Protein AF-A0A5C1WC02-F1 (afdb_monomer)

Radius of gyration: 18.67 Å; Cα contacts (8 Å, |Δi|>4): 195; chains: 1; bounding box: 45×27×45 Å

Nearest PDB structures (foldseek):
  4l3k-assembly1_B  TM=4.737E-01  e=2.917E-07  Sporosarcina pasteurii
  1eb0-assembly1_A  TM=4.695E-01  e=5.211E-07  Sporosarcina pasteurii
  1gmv-assembly1_B  TM=4.435E-01  e=6.745E-07  Klebsiella aerogenes
  1gmu-assembly3_C  TM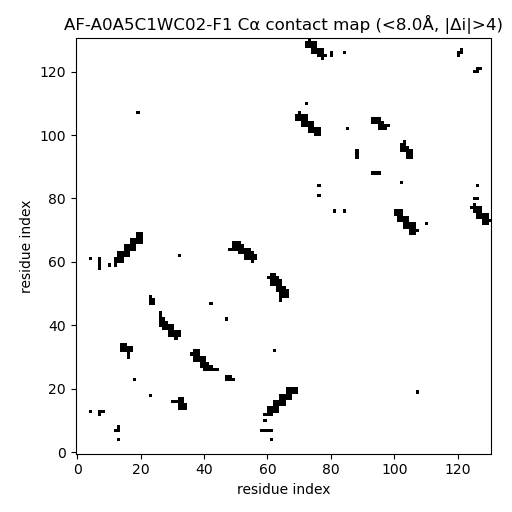=4.420E-01  e=6.745E-07  Klebsiella aerogenes
  1gmw-assembly1_D  TM=4.294E-01  e=4.377E-06  Klebsiella aerogenes

pLDDT: mean 87.19, std 8.33, range [60.75, 96.94]

Solvent-accessible surface area (backbone atoms only — not comparable to full-atom values): 7652 Å² total; per-residue (Å²): 108,72,68,62,51,48,54,19,45,75,71,65,26,57,36,44,34,76,39,47,69,83,53,39,83,60,48,68,51,78,48,57,29,81,82,68,48,82,42,79,49,77,51,59,97,89,58,78,62,51,71,67,38,72,82,41,82,55,97,60,33,33,34,28,29,39,59,48,81,75,45,63,50,37,33,35,48,31,93,93,24,52,68,60,51,52,49,51,38,54,76,69,68,53,54,71,48,82,54,97,79,25,43,31,35,60,53,91,65,68,68,64,67,53,51,63,75,40,39,70,41,46,77,68,60,36,37,44,81,53,134

Sequence (131 aa):
MAAQLHDISHDGGLETLMLASVDLPRRRFHAVTQAGTQCFIQLPRDSVLFDGAVIYLENRRAIVVHVGEQRWLRLRPATGAELELGYLAGNLHWRVRFEGGVLLVALDGPIESYQARLRDFLDRGRVAILE

Foldseek 3Di:
DVVQVVVLVVLVQEWEFEDEPVCQVPQWDWGATPVGDIDTHHHDPPDTDDAQDWPDDDNNHTYGYHHDYFDWWKKAFDVPLLVVVVVLCVVVVFDWDDDPRIITTTDPDDVVVVCVSCVVCVVVVRMDTDD

Secondary structure (DSSP, 8-state):
-HHHHHHHHHTT-EEEEEEETTTTT-SEEEEE-TT--EEEEE--TT----TT-EEEEETTEEEEEEEE---EEEEEEPTT-HHHHHHHHHHTT--EEEETTEEEEE-SS-HHHHHHHHHHHHHTTSEEEE-

Mean predicted aligned error: 9.73 Å

Structure (mmCIF, N/CA/C/O backbone):
data_AF-A0A5C1WC02-F1
#
_entry.id   AF-A0A5C1WC02-F1
#
loop_
_atom_site.group_PDB
_atom_site.id
_atom_site.type_symbol
_atom_site.label_atom_id
_atom_site.label_alt_id
_atom_site.label_comp_id
_atom_site.label_asym_id
_atom_site.label_entity_id
_atom_site.label_seq_id
_atom_site.pdbx_PDB_ins_code
_atom_site.Cartn_x
_atom_site.Cartn_y
_atom_site.Cartn_z
_atom_site.occupancy
_atom_site.B_iso_or_equiv
_atom_site.auth_seq_id
_atom_site.auth_comp_id
_atom_site.auth_asym_id
_atom_site.auth_atom_id
_atom_site.pdbx_PDB_model_num
ATOM 1 N N . MET A 1 1 ? -21.588 -6.527 20.986 1.00 60.75 1 MET A N 1
ATOM 2 C CA . MET A 1 1 ? -20.651 -5.840 20.070 1.00 60.75 1 MET A CA 1
ATOM 3 C C . MET A 1 1 ? -21.350 -5.272 18.842 1.00 60.75 1 MET A C 1
ATOM 5 O O . MET A 1 1 ? -21.295 -4.065 18.691 1.00 60.75 1 MET A O 1
ATOM 9 N N . ALA A 1 2 ? -22.047 -6.068 18.021 1.00 64.50 2 ALA A N 1
ATOM 10 C CA . ALA A 1 2 ? -22.670 -5.569 16.783 1.00 64.50 2 ALA A CA 1
ATOM 11 C C . ALA A 1 2 ? -23.654 -4.393 16.983 1.00 64.50 2 ALA A C 1
ATOM 13 O O . ALA A 1 2 ? -23.551 -3.406 16.268 1.00 64.50 2 ALA A O 1
ATOM 14 N N . ALA A 1 3 ? -24.541 -4.453 17.987 1.00 68.62 3 ALA A N 1
ATOM 15 C CA . ALA A 1 3 ? -25.478 -3.359 18.287 1.00 68.62 3 ALA A CA 1
ATOM 16 C C . ALA A 1 3 ? -24.762 -2.064 18.721 1.00 68.62 3 ALA A C 1
ATOM 18 O O . ALA A 1 3 ? -25.025 -0.998 18.189 1.00 68.62 3 ALA A O 1
ATOM 19 N N . GLN A 1 4 ? -23.763 -2.176 19.599 1.00 70.75 4 GLN A N 1
ATOM 20 C CA . GLN A 1 4 ? -22.993 -1.027 20.088 1.00 70.75 4 GLN A CA 1
ATOM 21 C C . GLN A 1 4 ? -22.146 -0.364 18.985 1.00 70.75 4 GLN A C 1
ATOM 23 O O . GLN A 1 4 ? -22.019 0.853 18.953 1.00 70.75 4 GLN A O 1
ATOM 28 N N . LEU A 1 5 ? -21.580 -1.150 18.062 1.00 67.75 5 LEU A N 1
ATOM 29 C CA . LEU A 1 5 ? -20.890 -0.630 16.875 1.00 67.75 5 LEU A CA 1
ATOM 30 C C . LEU A 1 5 ? -21.855 0.046 15.895 1.00 67.75 5 LEU A C 1
ATOM 32 O O . LEU A 1 5 ? -21.470 1.022 15.259 1.00 67.75 5 LEU A O 1
ATOM 36 N N . HIS A 1 6 ? -23.089 -0.451 15.785 1.00 66.25 6 HIS A N 1
ATOM 37 C CA . HIS A 1 6 ? -24.127 0.162 14.960 1.00 66.25 6 HIS A CA 1
ATOM 38 C C . HIS A 1 6 ? -24.520 1.541 15.501 1.00 66.25 6 HIS A C 1
ATOM 40 O O . HIS A 1 6 ? -24.529 2.505 14.739 1.00 66.25 6 HIS A O 1
ATOM 46 N N . ASP A 1 7 ? -24.738 1.651 16.812 1.00 66.62 7 ASP A N 1
ATOM 47 C CA . ASP A 1 7 ? -25.066 2.921 17.468 1.00 66.62 7 ASP A CA 1
ATOM 48 C C . ASP A 1 7 ? -23.917 3.936 17.318 1.00 66.62 7 ASP A C 1
ATOM 50 O O . ASP A 1 7 ? -24.123 5.066 16.882 1.00 66.62 7 ASP A O 1
ATOM 54 N N . ILE A 1 8 ? -22.671 3.507 17.562 1.00 71.31 8 ILE A N 1
ATOM 55 C CA . ILE A 1 8 ? -21.475 4.351 17.384 1.00 71.31 8 ILE A CA 1
ATOM 56 C C . ILE A 1 8 ? -21.286 4.769 15.918 1.00 71.31 8 ILE A C 1
ATOM 58 O O . ILE A 1 8 ? -20.884 5.899 15.647 1.00 71.31 8 ILE A O 1
ATOM 62 N N . SER A 1 9 ? -21.554 3.874 14.963 1.00 62.09 9 SER A N 1
ATOM 63 C CA . SER A 1 9 ? -21.470 4.191 13.536 1.00 62.09 9 SER A CA 1
ATOM 64 C C . SER A 1 9 ? -22.527 5.208 13.121 1.00 62.09 9 SER A C 1
ATOM 66 O O . SER A 1 9 ? -22.224 6.084 12.313 1.00 62.09 9 SER A O 1
ATOM 68 N N . HIS A 1 10 ? -23.745 5.100 13.654 1.00 68.88 10 HIS A N 1
ATOM 69 C CA . HIS A 1 10 ? -24.822 6.049 13.388 1.00 68.88 10 HIS A CA 1
ATOM 70 C C . HIS A 1 10 ? -24.487 7.446 13.936 1.00 68.88 10 HIS A C 1
ATOM 72 O O . HIS A 1 10 ? -24.774 8.452 13.292 1.00 68.88 10 HIS A O 1
ATOM 78 N N . ASP A 1 11 ? -23.788 7.500 15.070 1.00 72.69 11 ASP A N 1
ATOM 79 C CA . ASP A 1 11 ? -23.310 8.740 15.688 1.00 72.69 11 ASP A CA 1
ATOM 80 C C . ASP A 1 11 ? -21.985 9.263 15.087 1.00 72.69 11 ASP A C 1
ATOM 82 O O . ASP A 1 11 ? -21.439 10.263 15.556 1.00 72.69 11 ASP A O 1
ATOM 86 N N . GLY A 1 12 ? -21.447 8.607 14.049 1.00 75.38 12 GLY A N 1
ATOM 87 C CA . GLY A 1 12 ? -20.214 9.013 13.358 1.00 75.38 12 GLY A CA 1
ATOM 88 C C . GLY A 1 12 ? -18.917 8.759 14.139 1.00 75.38 12 GLY A C 1
ATOM 89 O O . GLY A 1 12 ? -17.859 9.248 13.751 1.00 75.38 12 GLY A O 1
ATOM 90 N N . GLY A 1 13 ? -18.974 7.995 15.231 1.00 81.19 13 GLY A N 1
ATOM 91 C CA . GLY A 1 13 ? -17.828 7.678 16.088 1.00 81.19 13 GLY A CA 1
ATOM 92 C C . GLY A 1 13 ? -16.999 6.470 15.638 1.00 81.19 13 GLY A C 1
ATOM 93 O O . GLY A 1 13 ? -16.067 6.068 16.338 1.00 81.19 13 GLY A O 1
ATOM 94 N N . LEU A 1 14 ? -17.354 5.847 14.512 1.00 86.25 14 LEU A N 1
ATOM 95 C CA . LEU A 1 14 ? -16.640 4.698 13.965 1.00 86.25 14 LEU A CA 1
ATOM 96 C C . LEU A 1 14 ? -15.483 5.153 13.071 1.00 86.25 14 LEU A C 1
ATOM 98 O O . LEU A 1 14 ? -15.687 5.757 12.021 1.00 86.25 14 LEU A O 1
ATOM 102 N N . GLU A 1 15 ? -14.263 4.802 13.458 1.00 90.69 15 GLU A N 1
ATOM 103 C CA . GLU A 1 15 ? -13.050 5.065 12.693 1.00 90.69 15 GLU A CA 1
ATOM 104 C C . GLU A 1 15 ? -12.448 3.781 12.139 1.00 90.69 15 GLU A C 1
ATOM 106 O O . GLU A 1 15 ? -12.444 2.734 12.788 1.00 90.69 15 GLU A O 1
ATOM 111 N N . THR A 1 16 ? -11.868 3.887 10.947 1.00 88.62 16 THR A N 1
ATOM 112 C CA . THR A 1 16 ? -11.221 2.757 10.283 1.00 88.62 16 THR A CA 1
ATOM 113 C C . THR A 1 16 ? -9.707 2.914 10.313 1.00 88.62 16 THR A C 1
ATOM 115 O O . THR A 1 16 ? -9.169 3.949 9.906 1.00 88.62 16 THR A O 1
ATOM 118 N N . LEU A 1 17 ? -9.012 1.874 10.771 1.00 89.81 17 LEU A N 1
ATOM 119 C CA . LEU A 1 17 ? -7.570 1.722 10.652 1.00 89.81 17 LEU A CA 1
ATOM 120 C C . LEU A 1 17 ? -7.254 0.822 9.454 1.00 89.81 17 LEU A C 1
ATOM 122 O O . LEU A 1 17 ? -7.431 -0.393 9.521 1.00 89.81 17 LEU A O 1
ATOM 126 N N . MET A 1 18 ? -6.773 1.418 8.365 1.00 86.81 18 MET A N 1
ATOM 127 C CA . MET A 1 18 ? -6.370 0.672 7.173 1.00 86.81 18 MET A CA 1
ATOM 128 C C . MET A 1 18 ? -5.016 0.009 7.411 1.00 86.81 18 MET A C 1
ATOM 130 O O . MET A 1 18 ? -4.032 0.703 7.665 1.00 86.81 18 MET A O 1
ATOM 134 N N . LEU A 1 19 ? -4.955 -1.316 7.299 1.00 85.94 19 LEU A N 1
ATOM 135 C CA . LEU A 1 19 ? -3.708 -2.076 7.370 1.00 85.94 19 LEU A CA 1
ATOM 136 C C . LEU A 1 19 ? -3.492 -2.870 6.086 1.00 85.94 19 LEU A C 1
ATOM 138 O O . LEU A 1 19 ? -4.431 -3.434 5.523 1.00 85.94 19 LEU A O 1
ATOM 142 N N . ALA A 1 20 ? -2.240 -2.965 5.645 1.00 79.38 20 ALA A N 1
ATOM 143 C CA . ALA A 1 20 ? -1.871 -3.950 4.643 1.00 79.38 20 ALA A CA 1
ATOM 144 C C . ALA A 1 20 ? -1.777 -5.336 5.295 1.00 79.38 20 ALA A C 1
ATOM 146 O O . ALA A 1 20 ? -1.389 -5.469 6.457 1.00 79.38 20 ALA A O 1
ATOM 147 N N . SER A 1 21 ? -2.039 -6.404 4.536 1.00 79.50 21 SER A N 1
ATOM 148 C CA . SER A 1 21 ? -1.943 -7.779 5.058 1.00 79.50 21 SER A CA 1
ATOM 149 C C . SER A 1 21 ? -0.556 -8.108 5.636 1.00 79.50 21 SER A C 1
ATOM 151 O O . SER A 1 21 ? -0.431 -8.943 6.527 1.00 79.50 21 SER A O 1
ATOM 153 N N . VAL A 1 22 ? 0.494 -7.429 5.163 1.00 74.81 22 VAL A N 1
ATOM 154 C CA . VAL A 1 22 ? 1.870 -7.574 5.666 1.00 74.81 22 VAL A CA 1
ATOM 155 C C . VAL A 1 22 ? 2.078 -6.992 7.069 1.00 74.81 22 VAL A C 1
ATOM 157 O O . VAL A 1 22 ? 3.041 -7.355 7.741 1.00 74.81 22 VAL A O 1
ATOM 160 N N . ASP A 1 23 ? 1.202 -6.090 7.512 1.00 81.50 23 ASP A N 1
ATOM 161 C CA . ASP A 1 23 ? 1.294 -5.431 8.812 1.00 81.50 23 ASP A CA 1
ATOM 162 C C . ASP A 1 23 ? 0.566 -6.223 9.899 1.00 81.50 23 ASP A C 1
ATOM 164 O O . ASP A 1 23 ? 0.861 -6.045 11.077 1.00 81.50 23 ASP A O 1
ATOM 168 N N . LEU A 1 24 ? -0.311 -7.161 9.525 1.00 84.69 24 LEU A N 1
ATOM 169 C CA . LEU A 1 24 ? -1.031 -8.032 10.461 1.00 84.69 24 LEU A CA 1
ATOM 170 C C . LEU A 1 24 ? -0.137 -8.783 11.463 1.00 84.69 24 LEU A C 1
ATOM 172 O O . LEU A 1 24 ? -0.529 -8.902 12.625 1.00 84.69 24 LEU A O 1
ATOM 176 N N . PRO A 1 25 ? 1.066 -9.270 11.091 1.00 85.88 25 PRO A N 1
ATOM 177 C CA . PRO A 1 25 ? 1.964 -9.920 12.041 1.00 85.88 25 PRO A CA 1
ATOM 178 C C . PRO A 1 25 ? 2.659 -8.941 13.002 1.00 85.88 25 PRO A C 1
ATOM 180 O O . PRO A 1 25 ? 3.251 -9.379 13.995 1.00 85.88 25 PRO A O 1
ATOM 183 N N . ARG A 1 26 ? 2.650 -7.628 12.715 1.00 88.69 26 ARG A N 1
ATOM 184 C CA . ARG A 1 26 ? 3.352 -6.628 13.529 1.00 88.69 26 ARG A CA 1
ATOM 185 C C . ARG A 1 26 ? 2.655 -6.470 14.875 1.00 88.69 26 ARG A C 1
ATOM 187 O O . ARG A 1 26 ? 1.445 -6.313 14.969 1.00 88.69 26 ARG A O 1
ATOM 194 N N . ARG A 1 27 ? 3.453 -6.472 15.945 1.00 89.62 27 ARG A N 1
ATOM 195 C CA . ARG A 1 27 ? 2.951 -6.363 17.327 1.00 89.62 27 ARG A CA 1
ATOM 196 C C . ARG A 1 27 ? 2.966 -4.947 17.875 1.00 89.62 27 ARG A C 1
ATOM 198 O O . ARG A 1 27 ? 2.219 -4.651 18.804 1.00 89.62 27 ARG A O 1
ATOM 205 N N . ARG A 1 28 ? 3.866 -4.109 17.358 1.00 91.12 28 ARG A N 1
ATOM 206 C CA . ARG A 1 28 ? 4.063 -2.731 17.801 1.00 91.12 28 ARG A CA 1
ATOM 207 C C . ARG A 1 28 ? 4.324 -1.839 16.609 1.00 91.12 28 ARG A C 1
ATOM 209 O O . ARG A 1 28 ? 5.262 -2.111 15.864 1.00 91.12 28 ARG A O 1
ATOM 216 N N . PHE A 1 29 ? 3.503 -0.815 16.432 1.00 89.62 29 PHE A N 1
ATOM 217 C CA . PHE A 1 29 ? 3.672 0.159 15.361 1.00 89.62 29 PHE A CA 1
ATOM 218 C C . PHE A 1 29 ? 2.816 1.404 15.614 1.00 89.62 29 PHE A C 1
ATOM 220 O O . PHE A 1 29 ? 1.803 1.352 16.313 1.00 89.62 29 PHE A O 1
ATOM 227 N N . HIS A 1 30 ? 3.240 2.521 15.029 1.00 89.81 30 HIS A N 1
ATOM 228 C CA . HIS A 1 30 ? 2.412 3.714 14.907 1.00 89.81 30 HIS A CA 1
ATOM 229 C C . HIS A 1 30 ? 1.562 3.599 13.647 1.00 89.81 30 HIS A C 1
ATOM 231 O O . HIS A 1 30 ? 2.048 3.132 12.616 1.00 89.81 30 HIS A O 1
ATOM 237 N N . ALA A 1 31 ? 0.314 4.034 13.727 1.00 88.56 31 ALA A N 1
ATOM 238 C CA . ALA A 1 31 ? -0.575 4.113 12.582 1.00 88.56 31 ALA A CA 1
ATOM 239 C C . ALA A 1 31 ? -1.547 5.280 12.746 1.00 88.56 31 ALA A C 1
ATOM 241 O O . ALA A 1 31 ? -1.671 5.848 13.830 1.00 88.56 31 ALA A O 1
ATOM 242 N N . VAL A 1 32 ? -2.222 5.644 11.662 1.00 86.44 32 VAL A N 1
ATOM 243 C CA . VAL A 1 32 ? -3.178 6.751 11.644 1.00 86.44 32 VAL A CA 1
ATOM 244 C C . VAL A 1 32 ? -4.494 6.236 11.078 1.00 86.44 32 VAL A C 1
ATOM 246 O O . VAL A 1 32 ? -4.491 5.561 10.048 1.00 86.44 32 VAL A O 1
ATOM 249 N N . THR A 1 33 ? -5.612 6.512 11.750 1.00 89.00 33 THR A N 1
ATOM 250 C CA . THR A 1 33 ? -6.943 6.158 11.230 1.00 89.00 33 THR A CA 1
ATOM 251 C C . THR A 1 33 ? -7.299 7.029 10.025 1.00 89.00 33 THR A C 1
ATOM 253 O O . THR A 1 33 ? -6.712 8.090 9.808 1.00 89.00 33 THR A O 1
ATOM 256 N N . GLN A 1 34 ? -8.313 6.632 9.255 1.00 83.69 34 GLN A N 1
ATOM 257 C CA . GLN A 1 34 ? -8.832 7.462 8.160 1.00 83.69 34 GLN A CA 1
ATOM 258 C C . GLN A 1 34 ? -9.367 8.829 8.624 1.00 83.69 34 GLN A C 1
ATOM 260 O O . GLN A 1 34 ? -9.408 9.761 7.828 1.00 83.69 34 GLN A O 1
ATOM 265 N N . ALA A 1 35 ? -9.719 8.974 9.906 1.00 85.06 35 ALA A N 1
ATOM 266 C CA . ALA A 1 35 ? -10.116 10.250 10.501 1.00 85.06 35 ALA A CA 1
ATOM 267 C C . ALA A 1 35 ? -8.923 11.092 11.005 1.00 85.06 35 ALA A C 1
ATOM 269 O O . ALA A 1 35 ? -9.122 12.145 11.605 1.00 85.06 35 ALA A O 1
ATOM 270 N N . GLY A 1 36 ? -7.678 10.650 10.778 1.00 85.38 36 GLY A N 1
ATOM 271 C CA . GLY A 1 36 ? -6.465 11.375 11.170 1.00 85.38 36 GLY A CA 1
ATOM 272 C C . GLY A 1 36 ? -5.990 11.112 12.602 1.00 85.38 36 GLY A C 1
ATOM 273 O O . GLY A 1 36 ? -5.031 11.738 13.058 1.00 85.38 36 GLY A O 1
ATOM 274 N N . THR A 1 37 ? -6.615 10.180 13.322 1.00 89.12 37 THR A N 1
ATOM 275 C CA . THR A 1 37 ? -6.238 9.858 14.702 1.00 89.12 37 THR A CA 1
ATOM 276 C C . THR A 1 37 ? -4.932 9.087 14.739 1.00 89.12 37 THR A C 1
ATOM 278 O O . THR A 1 37 ? -4.824 8.017 14.148 1.00 89.12 37 THR A O 1
ATOM 281 N N . GLN A 1 38 ? -3.965 9.588 15.505 1.00 92.12 38 GLN A N 1
ATOM 282 C CA . GLN A 1 38 ? -2.725 8.874 15.795 1.00 92.12 38 GLN A CA 1
ATOM 283 C C . GLN A 1 38 ? -2.988 7.711 16.759 1.00 92.12 38 GLN A C 1
ATOM 285 O O . GLN A 1 38 ? -3.492 7.905 17.866 1.00 92.12 38 GLN A O 1
ATOM 290 N N . CYS A 1 39 ? -2.601 6.506 16.359 1.00 89.81 39 CYS A N 1
ATOM 291 C CA . CYS A 1 39 ? -2.710 5.290 17.149 1.00 89.81 39 CYS A CA 1
ATOM 292 C C . CYS A 1 39 ? -1.324 4.694 17.394 1.00 89.81 39 CYS A C 1
ATOM 294 O O . CYS A 1 39 ? -0.503 4.583 16.481 1.00 89.81 39 CYS A O 1
ATOM 296 N N . PHE A 1 40 ? -1.085 4.247 18.625 1.00 92.81 40 PHE A N 1
ATOM 297 C CA . PHE A 1 40 ? 0.045 3.386 18.949 1.00 92.81 40 PHE A CA 1
ATOM 298 C C . PHE A 1 40 ? -0.480 1.991 19.262 1.00 92.81 40 PHE A C 1
ATOM 300 O O . PHE A 1 40 ? -1.122 1.771 20.288 1.00 92.81 40 PHE A O 1
ATOM 307 N N . ILE A 1 41 ? -0.241 1.056 18.347 1.00 90.69 41 ILE A N 1
ATOM 308 C CA . ILE A 1 41 ? -0.691 -0.322 18.497 1.00 90.69 41 ILE A CA 1
ATOM 309 C C . ILE A 1 41 ? 0.340 -1.072 19.326 1.00 90.69 41 ILE A C 1
ATOM 311 O O . ILE A 1 41 ? 1.518 -1.098 18.974 1.00 90.69 41 ILE A O 1
ATOM 315 N N . GLN A 1 42 ? -0.105 -1.704 20.409 1.00 92.69 42 GLN A N 1
ATOM 316 C CA . GLN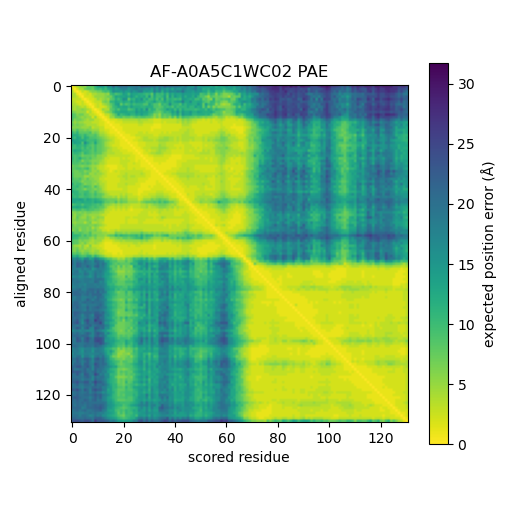 A 1 42 ? 0.711 -2.593 21.226 1.00 92.69 42 GLN A CA 1
ATOM 317 C C . GLN A 1 42 ? -0.094 -3.844 21.571 1.00 92.69 42 GLN A C 1
ATOM 319 O O . GLN A 1 42 ? -0.926 -3.840 22.474 1.00 92.69 42 GLN A O 1
ATOM 324 N N . LEU A 1 43 ? 0.174 -4.927 20.848 1.00 89.62 43 LEU A N 1
ATOM 325 C CA . LEU A 1 43 ? -0.529 -6.191 21.026 1.00 89.62 43 LEU A CA 1
ATOM 326 C C . LEU A 1 43 ? 0.172 -7.079 22.066 1.00 89.62 43 LEU A C 1
ATOM 328 O O . LEU A 1 43 ? 1.407 -7.195 22.042 1.00 89.62 43 LEU A O 1
ATOM 332 N N . PRO A 1 44 ? -0.593 -7.760 22.936 1.00 88.50 44 PRO A N 1
ATOM 333 C CA . PRO A 1 44 ? -0.124 -8.923 23.683 1.00 88.50 44 PRO A CA 1
ATOM 334 C C . PRO A 1 44 ? 0.431 -10.019 22.757 1.00 88.50 44 PRO A C 1
ATOM 336 O O . PRO A 1 44 ? 0.138 -10.063 21.558 1.00 88.50 44 PRO A O 1
ATOM 339 N N . ARG A 1 45 ? 1.254 -10.926 23.301 1.00 84.00 45 ARG A N 1
ATOM 340 C CA . ARG A 1 45 ? 1.946 -11.974 22.513 1.00 84.00 45 ARG A CA 1
ATOM 341 C C . ARG A 1 45 ? 0.981 -12.955 21.836 1.00 84.00 45 ARG A C 1
ATOM 343 O O . ARG A 1 45 ? 1.294 -13.512 20.787 1.00 84.00 45 ARG A O 1
ATOM 350 N N . ASP A 1 46 ? -0.188 -13.131 22.416 1.00 86.19 46 ASP A N 1
ATOM 351 C CA . ASP A 1 46 ? -1.267 -14.033 22.026 1.00 86.19 46 ASP A CA 1
ATOM 352 C C . ASP A 1 46 ? -2.356 -13.359 21.170 1.00 86.19 46 ASP A C 1
ATOM 354 O O . ASP A 1 46 ? -3.208 -14.049 20.622 1.00 86.19 46 ASP A O 1
ATOM 358 N N . SER A 1 47 ? -2.308 -12.036 20.971 1.00 85.62 47 SER A N 1
ATOM 359 C CA . SER A 1 47 ? -3.320 -11.307 20.188 1.00 85.62 47 SER A CA 1
ATOM 360 C C . SER A 1 47 ? -2.888 -11.048 18.746 1.00 85.62 47 SER A C 1
ATOM 362 O O . SER A 1 47 ? -1.807 -10.513 18.504 1.00 85.62 47 SER A O 1
ATOM 364 N N . VAL A 1 48 ? -3.751 -11.355 17.782 1.00 84.75 48 VAL A N 1
ATOM 365 C CA . VAL A 1 48 ? -3.513 -11.110 16.350 1.00 84.75 48 VAL A CA 1
ATOM 366 C C . VAL A 1 48 ? -4.480 -10.065 15.805 1.00 84.75 48 VAL A C 1
ATOM 368 O O . VAL A 1 48 ? -5.616 -9.972 16.265 1.00 84.75 48 VAL A O 1
ATOM 371 N N . LEU A 1 49 ? -4.030 -9.287 14.818 1.00 89.88 49 LEU A N 1
ATOM 372 C CA . LEU A 1 49 ? -4.918 -8.436 14.030 1.00 89.88 49 LEU A CA 1
ATOM 373 C C . LEU A 1 49 ? -5.491 -9.231 12.863 1.00 89.88 49 LEU A C 1
ATOM 375 O O . LEU A 1 49 ? -4.825 -10.094 12.290 1.00 89.88 49 LEU A O 1
ATOM 379 N N . PHE A 1 50 ? -6.724 -8.906 12.512 1.00 87.62 50 PHE A N 1
ATOM 380 C CA . PHE A 1 50 ? -7.445 -9.449 11.371 1.00 87.62 50 PHE A CA 1
ATOM 381 C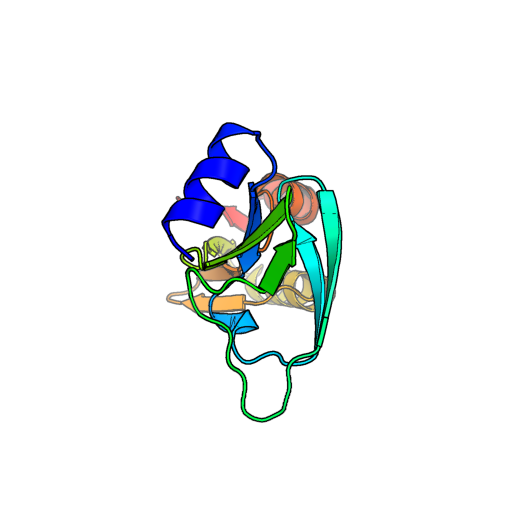 C . PHE A 1 50 ? -8.443 -8.396 10.875 1.00 87.62 50 PHE A C 1
ATOM 383 O O . PHE A 1 50 ? -8.669 -7.382 11.541 1.00 87.62 50 PHE A O 1
AT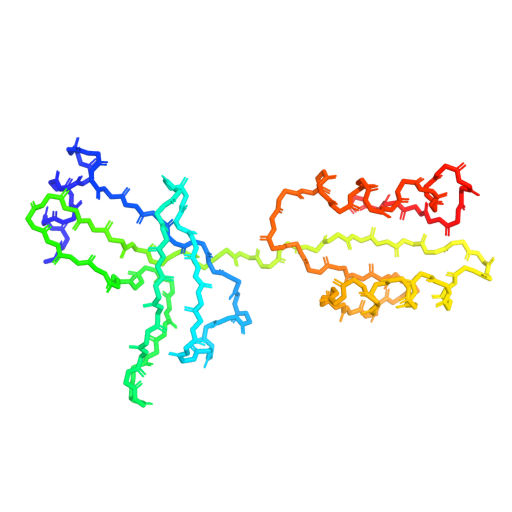OM 390 N N . ASP A 1 51 ? -9.014 -8.620 9.695 1.00 86.25 51 ASP A N 1
ATOM 391 C CA . ASP A 1 51 ? -10.027 -7.723 9.139 1.00 86.25 51 ASP A CA 1
ATOM 392 C C . ASP A 1 51 ? -11.281 -7.687 10.021 1.00 86.25 51 ASP A C 1
ATOM 394 O O . ASP A 1 51 ? -11.800 -8.725 10.427 1.00 86.25 51 ASP A O 1
ATOM 398 N N . GLY A 1 52 ? -11.744 -6.488 10.360 1.00 87.50 52 GLY A N 1
ATOM 399 C CA . GLY A 1 52 ? -12.840 -6.273 11.302 1.00 87.50 52 GLY A CA 1
ATOM 400 C C . GLY A 1 52 ? -12.438 -6.309 12.781 1.00 87.50 52 GLY A C 1
ATOM 401 O O . GLY A 1 52 ? -13.308 -6.175 13.643 1.00 87.50 52 GLY A O 1
ATOM 402 N N . ALA A 1 53 ? -11.152 -6.467 13.118 1.00 90.81 53 ALA A N 1
ATOM 403 C CA . ALA A 1 53 ? -10.712 -6.432 14.511 1.00 90.81 53 ALA A CA 1
ATOM 404 C C . ALA A 1 53 ? -10.980 -5.054 15.145 1.00 90.81 53 ALA A C 1
ATOM 406 O O . ALA A 1 53 ? -10.528 -4.026 14.644 1.00 90.81 53 ALA A O 1
ATOM 407 N N . VAL A 1 54 ? -11.685 -5.028 16.277 1.00 90.75 54 VAL A N 1
ATOM 408 C CA . VAL A 1 54 ? -11.947 -3.802 17.045 1.00 90.75 54 VAL A CA 1
ATOM 409 C C . VAL A 1 54 ? -10.783 -3.577 18.006 1.00 90.75 54 VAL A C 1
ATOM 411 O O . VAL A 1 54 ? -10.590 -4.357 18.937 1.00 90.75 54 VAL A O 1
ATOM 414 N N . ILE A 1 55 ? -10.001 -2.523 17.784 1.00 89.75 55 ILE A N 1
ATOM 415 C CA . ILE A 1 55 ? -8.796 -2.221 18.582 1.00 89.75 55 ILE A CA 1
ATOM 416 C C . ILE A 1 55 ? -9.037 -1.154 19.650 1.00 89.75 55 ILE A C 1
ATOM 418 O O . ILE A 1 55 ? -8.210 -0.960 20.537 1.00 89.75 55 ILE A O 1
ATOM 422 N N . TYR A 1 56 ? -10.172 -0.465 19.567 1.00 90.25 56 TYR A N 1
ATOM 423 C CA . TYR A 1 56 ? -10.623 0.503 20.554 1.00 90.25 56 TYR A CA 1
ATOM 424 C C . TYR A 1 56 ? -12.150 0.535 20.551 1.00 90.25 56 TYR A C 1
ATOM 426 O O . TYR A 1 56 ? -12.755 0.548 19.478 1.00 90.25 56 TYR A O 1
ATOM 434 N N . LEU A 1 57 ? -12.764 0.528 21.734 1.00 89.50 57 LEU A N 1
ATOM 435 C CA . LEU A 1 57 ? -14.212 0.604 21.902 1.00 89.50 57 LEU A CA 1
ATOM 436 C C . LEU A 1 57 ? -14.542 1.353 23.197 1.00 89.50 57 LEU A C 1
ATOM 438 O O . LEU A 1 57 ? -14.281 0.860 24.291 1.00 89.50 57 LEU A O 1
ATOM 442 N N . GLU A 1 58 ? -15.158 2.517 23.054 1.00 86.75 58 GLU A N 1
ATOM 443 C CA . GLU A 1 58 ? -15.746 3.320 24.124 1.00 86.75 58 GLU A CA 1
ATOM 444 C C . GLU A 1 58 ? -17.167 3.754 23.741 1.00 86.75 58 GLU A C 1
ATOM 446 O O . GLU A 1 58 ? -17.589 3.605 22.597 1.00 86.75 58 GLU A O 1
ATOM 451 N N . ASN A 1 59 ? -17.914 4.318 24.697 1.00 80.00 59 ASN A N 1
ATOM 452 C CA . ASN A 1 59 ? -19.348 4.622 24.569 1.00 80.00 59 ASN A CA 1
ATOM 453 C C . ASN A 1 59 ? -19.746 5.401 23.304 1.00 80.00 59 ASN A C 1
ATOM 455 O O . ASN A 1 59 ? -20.884 5.283 22.870 1.00 80.00 59 ASN A O 1
ATOM 459 N N . ARG A 1 60 ? -18.845 6.209 22.734 1.00 84.00 60 ARG A N 1
ATOM 460 C CA . ARG A 1 60 ? -19.106 7.027 21.537 1.00 84.00 60 ARG A CA 1
ATOM 461 C C . ARG A 1 60 ? -18.087 6.841 20.424 1.00 84.00 60 ARG A C 1
ATOM 463 O O . ARG A 1 60 ? -18.095 7.609 19.469 1.00 84.00 60 ARG A O 1
ATOM 470 N N . ARG A 1 61 ? -17.159 5.894 20.560 1.00 87.00 61 ARG A N 1
ATOM 471 C CA . ARG A 1 61 ? -16.054 5.780 19.613 1.00 87.00 61 ARG A CA 1
ATOM 472 C C . ARG A 1 61 ? -15.557 4.359 19.501 1.00 87.00 61 ARG A C 1
ATOM 474 O O . ARG A 1 61 ? -15.315 3.700 20.507 1.00 87.00 61 ARG A O 1
ATOM 481 N N . ALA A 1 62 ? -15.344 3.917 18.274 1.00 91.56 62 ALA A N 1
ATOM 482 C CA . ALA A 1 62 ? -14.748 2.627 17.992 1.00 91.56 62 ALA A CA 1
ATOM 483 C C . ALA A 1 62 ? -13.708 2.773 16.885 1.00 91.56 62 ALA A C 1
ATOM 485 O O . ALA A 1 62 ? -13.908 3.546 15.954 1.00 91.56 62 ALA A O 1
ATOM 486 N N . ILE A 1 63 ? -12.610 2.026 16.980 1.00 91.62 63 ILE A N 1
ATOM 487 C CA . ILE A 1 63 ? -11.631 1.914 15.897 1.00 91.62 63 ILE A CA 1
ATOM 488 C C . ILE A 1 63 ? -11.606 0.463 15.435 1.00 91.62 63 ILE A C 1
ATOM 490 O O . ILE A 1 63 ? -11.330 -0.442 16.230 1.00 91.62 63 ILE A O 1
ATOM 494 N N . VAL A 1 64 ? -11.889 0.252 14.154 1.00 91.44 64 VAL A N 1
ATOM 495 C CA . VAL A 1 64 ? -11.939 -1.064 13.514 1.00 91.44 64 VAL A CA 1
ATOM 496 C C . VAL A 1 64 ? -10.824 -1.173 12.488 1.00 91.44 64 VAL A C 1
ATOM 498 O O . VAL A 1 64 ? -10.573 -0.249 11.719 1.00 91.44 64 VAL A O 1
ATOM 501 N N . VAL A 1 65 ? -10.137 -2.307 12.479 1.00 91.56 65 VAL A N 1
ATOM 502 C CA . VAL A 1 65 ? -9.141 -2.633 11.465 1.00 91.56 65 VAL A CA 1
ATOM 503 C C . VAL A 1 65 ? -9.851 -3.027 10.187 1.00 91.56 65 VAL A C 1
ATOM 505 O O . VAL A 1 65 ? -10.694 -3.918 10.203 1.00 91.56 65 VAL A O 1
ATOM 508 N N . HIS A 1 66 ? -9.456 -2.408 9.082 1.00 88.25 66 HIS A N 1
ATOM 509 C CA . HIS A 1 66 ? -9.795 -2.894 7.759 1.00 88.25 66 HIS A CA 1
ATOM 510 C C . HIS A 1 66 ? -8.525 -3.328 7.036 1.00 88.25 66 HIS A C 1
ATOM 512 O O . HIS A 1 66 ? -7.581 -2.546 6.882 1.00 88.25 66 HIS A O 1
ATOM 518 N N . VAL A 1 67 ? -8.488 -4.588 6.617 1.00 84.88 67 VAL A N 1
ATOM 519 C CA . VAL A 1 67 ? -7.374 -5.140 5.850 1.00 84.88 67 VAL A CA 1
ATOM 520 C C . VAL A 1 67 ? -7.725 -5.028 4.381 1.00 84.88 67 VAL A C 1
ATOM 522 O O . VAL A 1 67 ? -8.465 -5.844 3.839 1.00 84.88 67 VAL A O 1
ATOM 525 N N . GLY A 1 68 ? -7.179 -4.006 3.731 1.00 69.88 68 GLY A N 1
ATOM 526 C CA . GLY A 1 68 ? -7.314 -3.869 2.288 1.00 69.88 68 GLY A CA 1
ATOM 527 C C . GLY A 1 68 ? -6.457 -4.897 1.551 1.00 69.88 68 GLY A C 1
ATOM 528 O O . GLY A 1 68 ? -5.407 -5.327 2.045 1.00 69.88 68 GLY A O 1
ATOM 529 N N . GLU A 1 69 ? -6.857 -5.241 0.325 1.00 67.38 69 GLU A N 1
ATOM 530 C CA . GLU A 1 69 ? -5.929 -5.870 -0.610 1.00 67.38 69 GLU A CA 1
ATOM 531 C C . GLU A 1 69 ? -4.710 -4.960 -0.786 1.00 67.38 69 GLU A C 1
ATOM 533 O O . GLU A 1 69 ? -4.827 -3.744 -0.979 1.00 67.38 69 GLU A O 1
ATOM 538 N N . GLN A 1 70 ? -3.515 -5.544 -0.699 1.00 75.50 70 GLN A N 1
ATOM 539 C CA . GLN A 1 70 ? -2.289 -4.802 -0.949 1.00 75.50 70 GLN A CA 1
ATOM 540 C C . GLN A 1 70 ? -2.319 -4.287 -2.389 1.00 75.50 70 GLN A C 1
ATOM 542 O O . GLN A 1 70 ? -2.143 -5.054 -3.335 1.00 75.50 70 GLN A O 1
ATOM 547 N N . ARG A 1 71 ? -2.493 -2.974 -2.547 1.00 83.81 71 ARG A N 1
ATOM 548 C CA . ARG A 1 71 ? -2.370 -2.311 -3.845 1.00 83.81 71 ARG A CA 1
ATOM 549 C C . ARG A 1 71 ? -0.899 -2.241 -4.236 1.00 83.81 71 ARG A C 1
ATOM 551 O O . ARG A 1 71 ? -0.044 -1.942 -3.394 1.00 83.81 71 ARG A O 1
ATOM 558 N N . TRP A 1 72 ? -0.620 -2.507 -5.508 1.00 89.44 72 TRP A N 1
ATOM 559 C CA . TRP A 1 72 ? 0.725 -2.495 -6.075 1.00 89.44 72 TRP A CA 1
ATOM 560 C C . TRP A 1 72 ? 0.800 -1.482 -7.209 1.00 89.44 72 TRP A C 1
ATOM 562 O O . TRP A 1 72 ? 0.046 -1.566 -8.172 1.00 89.44 72 TRP A O 1
ATOM 572 N N . LEU A 1 73 ? 1.743 -0.553 -7.115 1.00 93.50 73 LEU A N 1
ATOM 573 C CA . LEU A 1 73 ? 2.151 0.287 -8.228 1.00 93.50 73 LEU A CA 1
ATOM 574 C C . LEU A 1 73 ? 3.113 -0.509 -9.111 1.00 93.50 73 LEU A C 1
ATOM 576 O O . LEU A 1 73 ? 4.174 -0.936 -8.656 1.00 93.50 73 LEU A O 1
ATOM 580 N N . ARG A 1 74 ? 2.736 -0.717 -10.369 1.00 96.25 74 ARG A N 1
ATOM 581 C CA . ARG A 1 74 ? 3.501 -1.502 -11.341 1.00 96.25 74 ARG A CA 1
ATOM 582 C C . ARG A 1 74 ? 4.421 -0.572 -12.128 1.0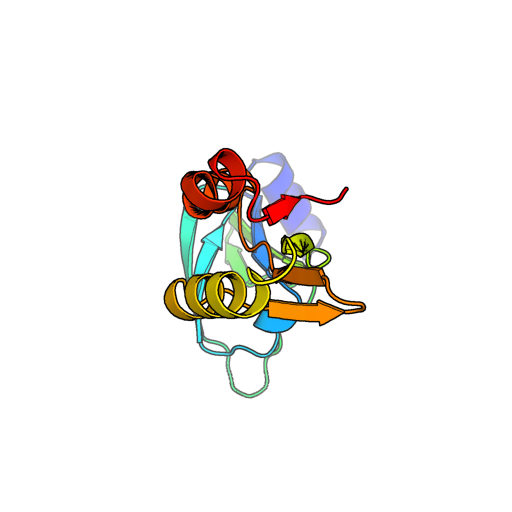0 96.25 74 ARG A C 1
ATOM 584 O O . ARG A 1 74 ? 3.944 0.296 -12.851 1.00 96.25 74 ARG A O 1
ATOM 591 N N . LEU A 1 75 ? 5.732 -0.751 -12.001 1.00 96.94 75 LEU A N 1
ATOM 592 C CA . LEU A 1 75 ? 6.740 0.083 -12.655 1.00 96.94 75 LEU A CA 1
ATOM 593 C C . LEU A 1 75 ? 7.557 -0.741 -13.642 1.00 96.94 75 LEU A C 1
ATOM 595 O O . LEU A 1 75 ? 8.246 -1.685 -13.256 1.00 96.94 75 LEU A O 1
ATOM 599 N N . ARG A 1 76 ? 7.511 -0.373 -14.921 1.00 96.88 76 ARG A N 1
ATOM 600 C CA . ARG A 1 76 ? 8.373 -0.951 -15.950 1.00 96.88 76 ARG A CA 1
ATOM 601 C C . ARG A 1 76 ? 9.577 -0.037 -16.176 1.00 96.88 76 ARG A C 1
ATOM 603 O O . ARG A 1 76 ? 9.382 1.063 -16.694 1.00 96.88 76 ARG A O 1
ATOM 610 N N . PRO A 1 77 ? 10.797 -0.448 -15.802 1.00 96.50 77 PRO A N 1
ATOM 611 C CA . PRO A 1 77 ? 11.995 0.294 -16.164 1.00 96.50 77 PRO A CA 1
ATOM 612 C C . PRO A 1 77 ? 12.211 0.248 -17.682 1.00 96.50 77 PRO A C 1
ATOM 614 O O . PRO A 1 77 ? 11.896 -0.745 -18.340 1.00 96.50 77 PRO A O 1
ATOM 617 N N . ALA A 1 78 ? 12.762 1.324 -18.235 1.00 95.50 78 ALA A N 1
ATOM 618 C CA . ALA A 1 78 ? 13.369 1.298 -19.558 1.00 95.50 78 ALA A CA 1
ATOM 619 C C . ALA A 1 78 ? 14.669 0.480 -19.525 1.00 95.50 78 ALA A C 1
ATOM 621 O O . ALA A 1 78 ? 15.274 0.303 -18.464 1.00 95.50 78 ALA A O 1
ATOM 622 N N . THR A 1 79 ? 15.130 0.027 -20.690 1.00 93.00 79 THR A N 1
ATOM 623 C CA . THR A 1 79 ? 16.386 -0.720 -20.812 1.00 93.00 79 THR A CA 1
ATOM 624 C C . THR A 1 79 ? 17.550 0.061 -20.195 1.00 93.00 79 THR A C 1
ATOM 626 O O . THR A 1 79 ? 17.809 1.209 -20.567 1.00 93.00 79 THR A O 1
ATOM 629 N N . GLY A 1 80 ? 18.255 -0.557 -19.247 1.00 92.81 80 GLY A N 1
ATOM 630 C CA . GLY A 1 80 ? 19.378 0.058 -18.536 1.00 92.81 80 GLY A CA 1
ATOM 631 C C . GLY A 1 80 ? 18.974 1.008 -17.401 1.00 92.81 80 GLY A C 1
ATOM 632 O O . GLY A 1 80 ? 19.823 1.756 -16.914 1.00 92.81 80 GLY A O 1
ATOM 633 N N . ALA A 1 81 ? 17.696 1.052 -17.011 1.00 94.75 81 ALA A N 1
ATOM 634 C CA . ALA A 1 81 ? 17.186 1.806 -15.858 1.00 94.75 81 ALA A CA 1
ATOM 635 C C . ALA A 1 81 ? 16.816 0.914 -14.662 1.00 94.75 81 ALA A C 1
ATOM 637 O O . ALA A 1 81 ? 16.381 1.415 -13.626 1.00 94.75 81 ALA A O 1
ATOM 638 N N . GLU A 1 82 ? 16.978 -0.402 -14.785 1.00 94.31 82 GLU A N 1
ATOM 639 C CA . GLU A 1 82 ? 16.523 -1.398 -13.816 1.00 94.31 82 GLU A CA 1
ATOM 640 C C . GLU A 1 82 ? 17.227 -1.218 -12.467 1.00 94.31 82 GLU A C 1
ATOM 642 O O . GLU A 1 82 ? 16.580 -1.180 -11.418 1.00 94.31 82 GLU A O 1
ATOM 647 N N . LEU A 1 83 ? 18.555 -1.056 -12.500 1.00 94.38 83 LEU A N 1
ATOM 648 C CA . LEU A 1 83 ? 19.370 -0.893 -11.298 1.00 94.38 83 LEU A CA 1
ATOM 649 C C . LEU A 1 83 ? 19.103 0.447 -10.605 1.00 94.38 83 LEU A C 1
ATOM 651 O O . LEU A 1 83 ? 18.981 0.489 -9.386 1.00 94.38 83 LEU A O 1
ATOM 655 N N . GLU A 1 84 ? 18.976 1.530 -11.371 1.00 94.31 84 GLU A N 1
ATOM 656 C CA . GLU A 1 84 ? 18.679 2.859 -10.830 1.00 94.31 84 GLU A CA 1
ATOM 657 C C . GLU A 1 84 ? 17.293 2.913 -10.184 1.00 94.31 84 GLU A C 1
ATOM 659 O O . GLU A 1 84 ? 17.148 3.456 -9.090 1.00 94.31 84 GLU A O 1
ATOM 664 N N . LEU A 1 85 ? 16.286 2.308 -10.824 1.00 94.69 85 LEU A N 1
ATOM 665 C CA . LEU A 1 85 ? 14.938 2.222 -10.273 1.00 94.69 85 LEU A CA 1
ATOM 666 C C . LEU A 1 85 ? 14.919 1.382 -8.988 1.00 94.69 85 LEU A C 1
ATOM 668 O O . LEU A 1 85 ? 14.297 1.778 -8.001 1.00 94.69 85 LEU A O 1
ATOM 672 N N . GLY A 1 86 ? 15.633 0.251 -8.976 1.00 93.62 86 GLY A N 1
ATOM 673 C CA . GLY A 1 86 ? 15.798 -0.578 -7.781 1.00 93.62 86 GLY A CA 1
ATOM 674 C C . GLY A 1 86 ? 16.515 0.161 -6.646 1.00 93.62 86 GLY A C 1
ATOM 675 O O . GLY A 1 86 ? 16.069 0.112 -5.501 1.00 93.62 86 GLY A O 1
ATOM 676 N N . TYR A 1 87 ? 17.579 0.901 -6.966 1.00 94.69 87 TYR A N 1
ATOM 677 C CA . TYR A 1 87 ? 18.324 1.723 -6.013 1.00 94.69 87 TYR A CA 1
ATOM 678 C C . TYR A 1 87 ? 17.459 2.847 -5.426 1.00 94.69 87 TYR A C 1
ATOM 680 O O . TYR A 1 87 ? 17.433 3.033 -4.210 1.00 94.69 87 TYR A O 1
ATOM 688 N N . LEU A 1 88 ? 16.692 3.554 -6.263 1.00 94.44 88 LEU A N 1
ATOM 689 C CA . LEU A 1 88 ? 15.750 4.583 -5.822 1.00 94.44 88 LEU A CA 1
ATOM 690 C C . LEU A 1 88 ? 14.697 4.002 -4.869 1.00 94.44 88 LEU A C 1
ATOM 692 O O . LEU A 1 88 ? 14.488 4.545 -3.785 1.00 94.44 88 LEU A O 1
ATOM 696 N N . ALA A 1 89 ? 14.055 2.895 -5.252 1.00 94.00 89 ALA A N 1
ATOM 697 C CA . ALA A 1 89 ? 13.043 2.246 -4.422 1.00 94.00 89 ALA A CA 1
ATOM 698 C C . ALA A 1 89 ? 13.622 1.783 -3.074 1.00 94.00 89 ALA A C 1
ATOM 700 O O . ALA A 1 89 ? 12.989 1.976 -2.035 1.00 94.00 89 ALA A O 1
ATOM 701 N N . GLY A 1 90 ? 14.846 1.246 -3.079 1.00 91.38 90 GLY A N 1
ATOM 702 C CA . GLY A 1 90 ? 15.579 0.890 -1.865 1.00 91.38 90 GLY A CA 1
ATOM 703 C C . GLY A 1 90 ? 15.852 2.095 -0.962 1.00 91.38 90 GLY A C 1
ATOM 704 O O . GLY A 1 90 ? 15.542 2.047 0.226 1.00 91.38 90 GLY A O 1
ATOM 705 N N . ASN A 1 91 ? 16.350 3.201 -1.522 1.00 94.94 91 ASN A N 1
ATOM 706 C CA . ASN A 1 91 ? 16.627 4.436 -0.777 1.00 94.94 91 ASN A CA 1
ATOM 707 C C . ASN A 1 91 ? 15.373 5.082 -0.183 1.00 94.94 91 ASN A C 1
ATOM 709 O O . ASN A 1 91 ? 15.429 5.712 0.869 1.00 94.94 91 ASN A O 1
ATOM 713 N N . LEU A 1 92 ? 14.232 4.935 -0.855 1.00 91.56 92 LEU A N 1
ATOM 714 C CA . LEU A 1 92 ? 12.939 5.398 -0.355 1.00 91.56 92 LEU A CA 1
ATOM 715 C C . LEU A 1 92 ? 12.310 4.422 0.650 1.00 91.56 92 LEU A C 1
ATOM 717 O O . LEU A 1 92 ? 11.209 4.680 1.134 1.00 91.56 92 LEU A O 1
ATOM 721 N N . HIS A 1 93 ? 12.998 3.319 0.970 1.00 87.94 93 HIS A N 1
ATOM 722 C CA . HIS A 1 93 ? 12.515 2.242 1.833 1.00 87.94 93 HIS A CA 1
ATOM 723 C C . HIS A 1 93 ? 11.170 1.666 1.377 1.00 87.94 93 HIS A C 1
ATOM 725 O O . HIS A 1 93 ? 10.347 1.226 2.183 1.00 87.94 93 HIS A O 1
ATOM 731 N N . TRP A 1 94 ? 10.930 1.665 0.069 1.00 92.81 94 TRP A N 1
ATOM 732 C CA . TRP A 1 94 ? 9.723 1.093 -0.493 1.00 92.81 94 TRP A CA 1
ATOM 733 C C . TRP A 1 94 ? 9.776 -0.427 -0.454 1.00 92.81 94 TR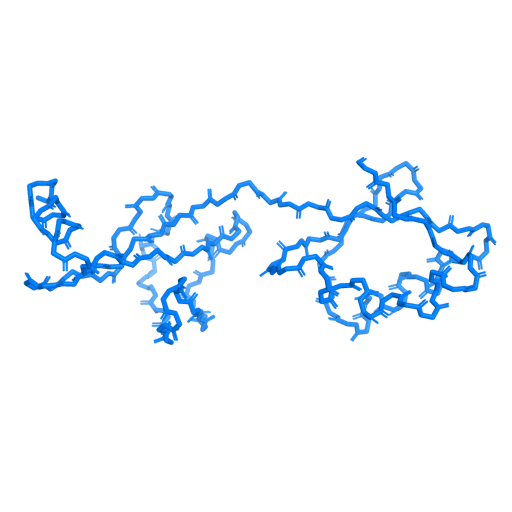P A C 1
ATOM 735 O O . TRP A 1 94 ? 10.794 -1.057 -0.741 1.00 92.81 94 TRP A O 1
ATOM 745 N N . ARG A 1 95 ? 8.638 -1.036 -0.124 1.00 88.94 95 ARG A N 1
ATOM 746 C CA . ARG A 1 95 ? 8.487 -2.488 -0.191 1.00 88.94 95 ARG A CA 1
ATOM 747 C C . ARG A 1 95 ? 8.226 -2.871 -1.638 1.00 88.94 95 ARG A C 1
ATOM 749 O O . ARG A 1 95 ? 7.269 -2.376 -2.235 1.00 88.94 95 ARG A O 1
ATOM 756 N N . VAL A 1 96 ? 9.059 -3.755 -2.181 1.00 92.88 96 VAL A N 1
ATOM 757 C CA . VAL A 1 96 ? 9.000 -4.123 -3.597 1.00 92.88 96 VAL A CA 1
ATOM 758 C C . VAL A 1 96 ? 8.944 -5.627 -3.836 1.00 92.88 96 VAL A C 1
ATOM 760 O O . VAL A 1 96 ? 9.410 -6.421 -3.018 1.00 92.88 96 VAL A O 1
ATOM 763 N N . ARG A 1 97 ? 8.382 -6.015 -4.980 1.00 91.81 97 ARG A N 1
ATOM 764 C CA . ARG A 1 97 ? 8.495 -7.351 -5.579 1.00 91.81 97 ARG A CA 1
ATOM 765 C C . ARG A 1 97 ? 8.916 -7.212 -7.039 1.00 91.81 97 ARG A C 1
ATOM 767 O O . ARG A 1 97 ? 8.642 -6.193 -7.666 1.00 91.81 97 ARG A O 1
ATOM 774 N N . PHE A 1 98 ? 9.559 -8.241 -7.575 1.00 91.31 98 PHE A N 1
ATOM 775 C CA . PHE A 1 98 ? 9.994 -8.284 -8.969 1.00 91.31 98 PHE A CA 1
ATOM 776 C C . PHE A 1 98 ? 9.216 -9.370 -9.698 1.00 91.31 98 PHE A C 1
ATOM 778 O O . PHE A 1 98 ? 9.208 -10.519 -9.259 1.00 91.31 98 PHE A O 1
ATOM 785 N N . GLU A 1 99 ? 8.574 -9.013 -10.805 1.00 91.38 99 GLU A N 1
ATOM 786 C CA . GLU A 1 99 ? 7.778 -9.950 -11.593 1.00 91.38 99 GLU A CA 1
ATOM 787 C C . GLU A 1 99 ? 7.878 -9.602 -13.079 1.00 91.38 99 GLU A C 1
ATOM 789 O O . GLU A 1 99 ? 7.497 -8.510 -13.491 1.00 91.38 99 GLU A O 1
ATOM 794 N N . GLY A 1 100 ? 8.420 -10.508 -13.899 1.00 89.06 100 GLY A N 1
ATOM 795 C CA . GLY A 1 100 ? 8.442 -10.341 -15.360 1.00 89.06 100 GLY A CA 1
ATOM 796 C C . GLY A 1 100 ? 9.090 -9.037 -15.853 1.00 89.06 100 GLY A C 1
ATOM 797 O O . GLY A 1 100 ? 8.592 -8.426 -16.795 1.00 89.06 100 GLY A O 1
ATOM 798 N N . GLY A 1 101 ? 10.155 -8.568 -15.191 1.00 91.94 101 GLY A N 1
ATOM 799 C CA . GLY A 1 101 ? 10.813 -7.294 -15.521 1.00 91.94 101 GLY A CA 1
ATOM 800 C C . GLY A 1 101 ? 10.056 -6.045 -15.053 1.00 91.94 101 GLY A C 1
ATOM 801 O O . GLY A 1 101 ? 10.413 -4.936 -15.433 1.00 91.94 101 GLY A O 1
ATOM 802 N N . VAL A 1 102 ? 9.016 -6.207 -14.235 1.00 95.75 102 VAL A N 1
ATOM 803 C CA . VAL A 1 102 ? 8.268 -5.125 -13.590 1.00 95.75 102 VAL A CA 1
ATOM 804 C C . VAL A 1 102 ? 8.632 -5.082 -12.109 1.00 95.75 102 VAL A C 1
ATOM 806 O O . VAL A 1 102 ? 8.707 -6.113 -11.436 1.00 95.75 102 VAL A O 1
ATOM 809 N N . LEU A 1 103 ? 8.837 -3.873 -11.597 1.00 95.94 103 LEU A N 1
ATOM 810 C CA . LEU A 1 103 ? 8.974 -3.595 -10.177 1.00 95.94 103 LEU A CA 1
ATOM 811 C C . LEU A 1 103 ? 7.592 -3.260 -9.604 1.00 95.94 103 LEU A C 1
ATOM 813 O O . LEU A 1 103 ? 6.980 -2.258 -9.965 1.00 95.94 103 LEU A O 1
ATOM 817 N N . LEU A 1 104 ? 7.096 -4.104 -8.709 1.00 94.62 104 LEU A N 1
ATOM 818 C CA . LEU A 1 104 ? 5.848 -3.902 -7.983 1.00 94.62 104 LEU A CA 1
ATOM 819 C C . LEU A 1 104 ? 6.153 -3.194 -6.670 1.00 94.62 104 LEU A C 1
ATOM 821 O O . LEU A 1 104 ? 6.790 -3.782 -5.802 1.00 94.62 104 LEU A O 1
ATOM 825 N N . VAL A 1 105 ? 5.680 -1.965 -6.500 1.00 93.50 105 VAL A N 1
ATOM 826 C CA . VAL A 1 105 ? 5.840 -1.181 -5.271 1.00 93.50 105 VAL A CA 1
ATOM 827 C C . VAL A 1 105 ? 4.551 -1.239 -4.459 1.00 93.50 105 VAL A C 1
ATOM 829 O O . VAL A 1 105 ? 3.482 -0.907 -4.964 1.00 93.50 105 VAL A O 1
ATOM 832 N N . ALA A 1 106 ? 4.632 -1.655 -3.199 1.00 88.44 106 ALA A N 1
ATOM 833 C CA . ALA A 1 106 ? 3.478 -1.674 -2.309 1.00 88.44 106 ALA A CA 1
ATOM 834 C C . ALA A 1 106 ? 3.013 -0.240 -2.002 1.00 88.44 106 ALA A C 1
ATOM 836 O O . ALA A 1 106 ? 3.794 0.588 -1.522 1.00 88.44 106 ALA A O 1
ATOM 837 N N . LEU A 1 107 ? 1.740 0.047 -2.274 1.00 84.25 107 LEU A N 1
ATOM 838 C CA . LEU A 1 107 ? 1.117 1.326 -1.953 1.00 84.25 107 LEU A CA 1
ATOM 839 C C . LEU A 1 107 ? 0.542 1.287 -0.537 1.00 84.25 107 LEU A C 1
ATOM 841 O O . LEU A 1 107 ? -0.465 0.624 -0.290 1.00 84.25 107 LEU A O 1
ATOM 845 N N . ASP A 1 108 ? 1.156 2.059 0.354 1.00 74.81 108 ASP A N 1
ATOM 846 C CA . ASP A 1 108 ? 0.738 2.258 1.748 1.00 74.81 108 ASP A CA 1
ATOM 847 C C . ASP A 1 108 ? 0.017 3.610 1.937 1.00 74.81 108 ASP A C 1
ATOM 849 O O . ASP A 1 108 ? -0.257 4.044 3.052 1.00 74.81 108 ASP A O 1
ATOM 853 N N . GLY A 1 109 ? -0.307 4.290 0.831 1.00 72.69 109 GLY A N 1
ATOM 854 C CA . GLY A 1 109 ? -0.936 5.608 0.811 1.00 72.69 109 GLY A CA 1
ATOM 855 C C . GLY A 1 109 ? -1.428 6.015 -0.586 1.00 72.69 109 GLY A C 1
ATOM 856 O O . GLY A 1 109 ? -1.611 5.148 -1.449 1.00 72.69 109 GLY A O 1
ATOM 857 N N . PRO A 1 110 ? -1.668 7.319 -0.819 1.00 76.75 110 PRO A N 1
ATOM 858 C CA . PRO A 1 110 ? -2.073 7.853 -2.120 1.00 76.75 110 PRO A CA 1
ATOM 859 C C . PRO A 1 110 ? -0.994 7.625 -3.187 1.00 76.75 110 PRO A C 1
ATOM 861 O O . PRO A 1 110 ? 0.192 7.858 -2.938 1.00 76.75 110 PRO A O 1
ATOM 864 N N . ILE A 1 111 ? -1.396 7.190 -4.383 1.00 84.75 111 ILE A N 1
ATOM 865 C CA . ILE A 1 111 ? -0.480 6.884 -5.496 1.00 84.75 111 ILE A CA 1
ATOM 866 C C . ILE A 1 111 ? 0.302 8.128 -5.947 1.00 84.75 111 ILE A C 1
ATOM 868 O O . ILE A 1 111 ? 1.461 8.032 -6.348 1.00 84.75 111 ILE A O 1
ATOM 872 N N . GLU A 1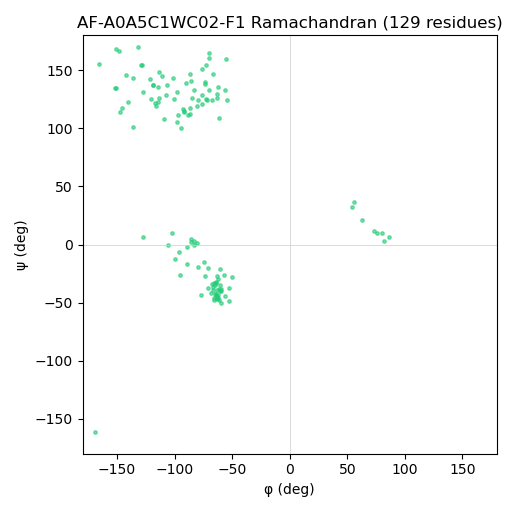 112 ? -0.288 9.310 -5.792 1.00 86.75 112 GLU A N 1
ATOM 873 C CA . GLU A 1 112 ? 0.266 10.613 -6.158 1.00 86.75 112 GLU A CA 1
ATOM 874 C C . GLU A 1 112 ? 1.564 10.902 -5.395 1.00 86.75 112 GLU A C 1
ATOM 876 O O . GLU A 1 112 ? 2.510 11.460 -5.951 1.00 86.75 112 GLU A O 1
ATOM 881 N N . SER A 1 113 ? 1.657 10.455 -4.136 1.00 84.56 113 SER A N 1
ATOM 882 C CA . SER A 1 113 ? 2.876 10.601 -3.329 1.00 84.56 113 SER A CA 1
ATOM 883 C C . SER A 1 113 ? 4.042 9.780 -3.887 1.00 84.56 113 SER A C 1
ATOM 885 O O . SER A 1 113 ? 5.194 10.211 -3.820 1.00 84.56 113 SER A O 1
ATOM 887 N N . TYR A 1 114 ? 3.755 8.624 -4.486 1.00 91.75 114 TYR A N 1
ATOM 888 C CA . TYR A 1 114 ? 4.758 7.785 -5.143 1.00 91.75 114 TYR A CA 1
ATOM 889 C C . TYR A 1 114 ? 5.138 8.359 -6.511 1.00 91.75 114 TYR A C 1
ATOM 891 O O . TYR A 1 114 ? 6.322 8.461 -6.828 1.00 91.75 114 TYR A O 1
ATOM 899 N N . GLN A 1 115 ? 4.153 8.812 -7.292 1.00 92.12 115 GLN A N 1
ATOM 900 C CA . GLN A 1 115 ? 4.387 9.461 -8.586 1.00 92.12 115 GLN A CA 1
ATOM 901 C C . GLN A 1 115 ? 5.253 10.718 -8.451 1.00 92.12 115 GLN A C 1
ATOM 903 O O . GLN A 1 115 ? 6.160 10.922 -9.255 1.00 92.12 115 GLN A O 1
ATOM 908 N N . ALA A 1 116 ? 5.040 11.524 -7.406 1.00 92.50 116 ALA A N 1
ATOM 909 C CA . ALA A 1 116 ? 5.862 12.700 -7.128 1.00 92.50 116 ALA A CA 1
ATOM 910 C C . ALA A 1 116 ? 7.344 12.343 -6.912 1.00 92.50 116 ALA A C 1
ATOM 912 O O . ALA A 1 116 ? 8.229 13.052 -7.385 1.00 92.50 116 ALA A O 1
ATOM 913 N N . ARG A 1 117 ? 7.629 11.217 -6.243 1.00 93.38 117 ARG A N 1
ATOM 914 C CA . ARG A 1 117 ? 9.001 10.718 -6.029 1.00 93.38 117 ARG A CA 1
ATOM 915 C C . ARG A 1 117 ? 9.622 10.126 -7.297 1.00 93.38 117 ARG A C 1
ATOM 917 O O . ARG A 1 117 ? 10.838 10.148 -7.435 1.00 93.38 117 ARG A O 1
ATOM 924 N N . LEU A 1 118 ? 8.797 9.622 -8.215 1.00 94.69 118 LEU A N 1
ATOM 925 C CA . LEU A 1 118 ? 9.213 9.061 -9.505 1.00 94.69 118 LEU A CA 1
ATOM 926 C C . LEU A 1 118 ? 9.292 10.101 -10.628 1.00 94.69 118 LEU A C 1
ATOM 928 O O . LEU A 1 118 ? 9.665 9.745 -11.742 1.00 94.69 118 LEU A O 1
ATOM 932 N N . ARG A 1 119 ? 8.947 11.366 -10.362 1.00 94.06 119 ARG A N 1
ATOM 933 C CA . ARG A 1 119 ? 8.759 12.400 -11.387 1.00 94.06 119 ARG A CA 1
ATOM 934 C C . ARG A 1 119 ? 9.948 12.533 -12.337 1.00 94.06 119 ARG A C 1
ATOM 936 O O . ARG A 1 119 ? 9.752 12.447 -13.538 1.00 94.06 119 ARG A O 1
ATOM 943 N N . ASP A 1 120 ? 11.169 12.621 -11.813 1.00 93.69 120 ASP A N 1
ATOM 944 C CA . ASP A 1 120 ? 12.383 12.718 -12.639 1.00 93.69 120 ASP A CA 1
ATOM 945 C C . ASP A 1 120 ? 12.590 11.485 -13.542 1.00 93.69 120 ASP A C 1
ATOM 947 O O . ASP A 1 120 ? 12.961 11.614 -14.706 1.00 93.69 120 ASP A O 1
ATOM 951 N N . PHE A 1 121 ? 12.283 10.281 -13.049 1.00 93.56 121 PHE A N 1
ATOM 952 C CA . PHE A 1 121 ? 12.382 9.054 -13.845 1.00 93.56 121 PHE A CA 1
ATOM 953 C C . PHE A 1 121 ? 11.297 8.982 -14.923 1.00 93.56 121 PHE A C 1
ATOM 955 O O . PHE A 1 121 ? 11.567 8.502 -16.024 1.00 93.56 121 PHE A O 1
ATOM 962 N N . LEU A 1 122 ? 10.085 9.449 -14.610 1.00 93.69 122 LEU A N 1
ATOM 963 C CA . LEU A 1 122 ? 8.972 9.528 -15.557 1.00 93.69 122 LEU A CA 1
ATOM 964 C C . LEU A 1 122 ? 9.279 10.544 -16.662 1.00 93.69 122 LEU A C 1
ATOM 966 O O . LEU A 1 122 ? 9.174 10.211 -17.840 1.00 93.69 122 LEU A O 1
ATOM 970 N N . ASP A 1 123 ? 9.739 11.738 -16.288 1.00 94.38 123 ASP A N 1
ATOM 971 C CA . ASP A 1 123 ? 10.045 12.832 -17.214 1.00 94.38 123 ASP A CA 1
ATOM 972 C C . ASP A 1 123 ? 11.193 12.463 -18.171 1.00 94.38 123 ASP A C 1
ATOM 974 O O . ASP A 1 123 ? 11.185 12.841 -19.341 1.00 94.38 123 ASP A O 1
ATOM 978 N N . ARG A 1 124 ? 12.162 11.661 -17.707 1.00 94.00 124 ARG A N 1
ATOM 979 C CA . ARG A 1 124 ? 13.264 11.132 -18.533 1.00 94.00 124 ARG A CA 1
ATOM 980 C C . ARG A 1 124 ? 12.901 9.876 -19.332 1.00 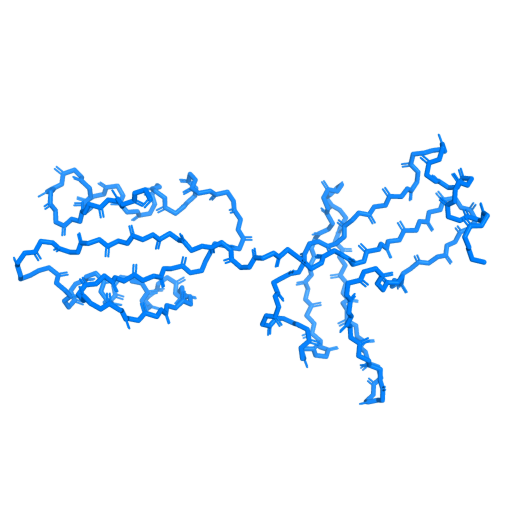94.00 124 ARG A C 1
ATOM 982 O O . ARG A 1 124 ? 13.769 9.325 -20.007 1.00 94.00 124 ARG A O 1
ATOM 989 N N . GLY A 1 125 ? 11.672 9.369 -19.215 1.00 93.25 125 GLY A N 1
ATOM 990 C CA . GLY A 1 125 ? 11.250 8.117 -19.853 1.00 93.25 125 GLY A CA 1
ATOM 991 C C . GLY A 1 125 ? 12.010 6.880 -19.358 1.00 93.25 125 GLY A C 1
ATOM 992 O O . GLY A 1 125 ? 12.074 5.869 -20.053 1.00 93.25 125 GLY A O 1
ATOM 993 N N . ARG A 1 126 ? 12.615 6.949 -18.165 1.00 94.62 126 ARG A N 1
ATOM 994 C CA . ARG A 1 126 ? 13.375 5.849 -17.544 1.00 94.62 126 ARG A CA 1
ATOM 995 C C . ARG A 1 126 ? 12.459 4.816 -16.891 1.00 94.62 126 ARG A C 1
ATOM 997 O O . ARG A 1 126 ? 12.888 3.690 -16.655 1.00 94.62 126 ARG A O 1
ATOM 1004 N N . VAL A 1 127 ? 11.212 5.182 -16.600 1.00 95.81 127 VAL A N 1
ATOM 1005 C CA . VAL A 1 127 ? 10.195 4.288 -16.041 1.00 95.81 127 VAL A CA 1
ATOM 1006 C C . VAL A 1 127 ? 8.826 4.593 -16.643 1.00 95.81 127 VAL A C 1
ATOM 1008 O O . VAL A 1 127 ? 8.503 5.748 -16.904 1.00 95.81 127 VAL A O 1
ATOM 1011 N N . ALA A 1 128 ? 8.010 3.559 -16.824 1.00 95.31 128 ALA A N 1
ATOM 1012 C CA . ALA A 1 128 ? 6.599 3.669 -17.166 1.00 95.31 128 ALA A CA 1
ATOM 1013 C C . ALA A 1 128 ? 5.743 3.040 -16.061 1.00 95.31 128 ALA A C 1
ATOM 1015 O O . ALA A 1 128 ? 6.065 1.960 -15.557 1.00 95.31 128 ALA A O 1
ATOM 1016 N N . ILE A 1 129 ? 4.647 3.703 -15.694 1.00 95.44 129 ILE A N 1
A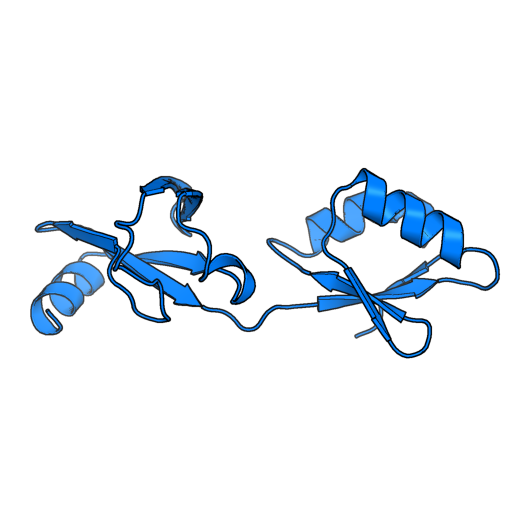TOM 1017 C CA . ILE A 1 129 ? 3.632 3.133 -14.801 1.00 95.44 129 ILE A CA 1
ATOM 1018 C C . ILE A 1 129 ? 2.699 2.271 -15.647 1.00 95.44 129 ILE A C 1
ATOM 1020 O O . ILE A 1 129 ? 2.270 2.697 -16.717 1.00 95.44 129 ILE A O 1
ATOM 1024 N N . LEU A 1 130 ? 2.418 1.059 -15.180 1.00 92.88 130 LEU A N 1
ATOM 1025 C CA . LEU A 1 130 ? 1.460 0.157 -15.811 1.00 92.88 130 LEU A CA 1
ATOM 1026 C C . LEU A 1 130 ? 0.142 0.195 -15.043 1.00 92.88 130 LEU A C 1
ATOM 1028 O O . LEU A 1 130 ? 0.164 0.274 -13.812 1.00 92.88 130 LEU A O 1
ATOM 1032 N N . GLU A 1 131 ? -0.964 0.111 -15.779 1.00 77.88 131 GLU A N 1
ATOM 1033 C CA . GLU A 1 131 ? -2.308 -0.098 -15.225 1.00 77.88 131 GLU A CA 1
ATOM 1034 C C . GLU A 1 131 ? -2.481 -1.514 -14.651 1.00 77.88 131 GLU A C 1
ATOM 1036 O O . GLU A 1 131 ? -1.800 -2.460 -15.131 1.00 77.88 131 GLU A O 1
#